Protein AF-A0A140ZYZ0-F1 (afdb_monomer)

Structure (mmCIF, N/CA/C/O backbone):
data_AF-A0A140ZYZ0-F1
#
_entry.id   AF-A0A140ZYZ0-F1
#
loop_
_atom_site.group_PDB
_atom_site.id
_atom_site.type_symbol
_atom_site.label_atom_id
_atom_site.label_alt_id
_atom_site.label_comp_id
_atom_site.label_asym_id
_atom_site.label_entity_id
_atom_site.label_seq_id
_atom_site.pdbx_PDB_ins_code
_atom_site.Cartn_x
_atom_site.Cartn_y
_atom_site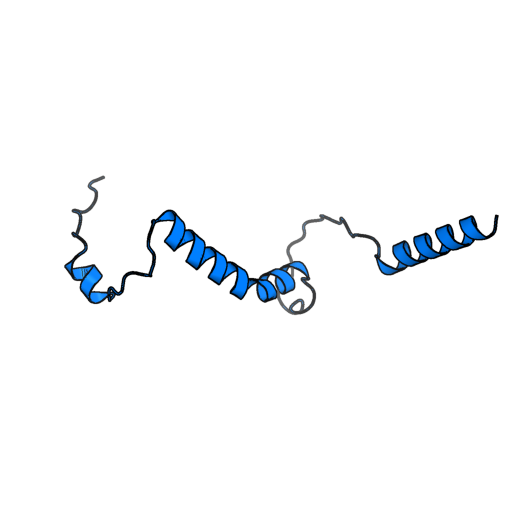.Cartn_z
_atom_site.occupancy
_atom_site.B_iso_or_equiv
_atom_site.auth_seq_id
_atom_site.auth_comp_id
_atom_site.auth_asym_id
_atom_site.auth_atom_id
_atom_site.pdbx_PDB_model_num
ATOM 1 N N . MET A 1 1 ? 24.570 6.478 -52.449 1.00 59.50 1 MET A N 1
ATOM 2 C CA . MET A 1 1 ? 24.943 5.104 -52.037 1.00 59.50 1 MET A CA 1
ATOM 3 C C . MET A 1 1 ? 25.618 5.028 -50.664 1.00 59.50 1 MET A C 1
ATOM 5 O O . MET A 1 1 ? 25.226 4.185 -49.874 1.00 59.50 1 MET A O 1
ATOM 9 N N . GLN A 1 2 ? 26.568 5.911 -50.325 1.00 69.50 2 GLN A N 1
ATOM 10 C CA . GLN A 1 2 ? 27.327 5.839 -49.058 1.00 69.50 2 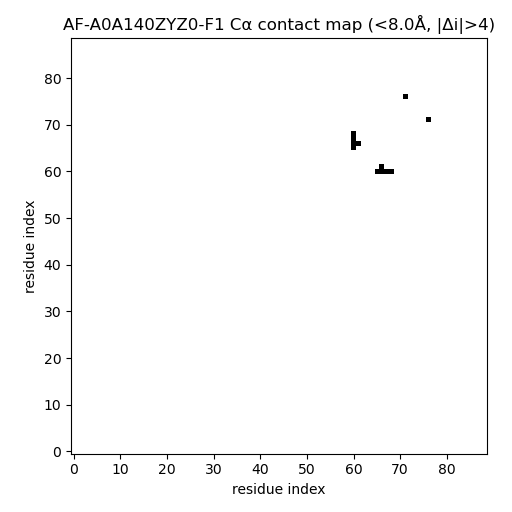GLN A CA 1
ATOM 11 C C . GLN A 1 2 ? 26.478 6.006 -47.782 1.00 69.50 2 GLN A C 1
ATOM 13 O O . GLN A 1 2 ? 26.691 5.299 -46.805 1.00 69.50 2 GLN A O 1
ATOM 18 N N . LYS A 1 3 ? 25.465 6.887 -47.793 1.00 74.12 3 LYS A N 1
ATOM 19 C CA . LYS A 1 3 ? 24.607 7.104 -46.613 1.00 74.12 3 LYS A CA 1
ATOM 20 C C . LYS A 1 3 ? 23.789 5.872 -46.227 1.00 74.12 3 LYS A C 1
ATOM 22 O O . LYS A 1 3 ? 23.617 5.610 -45.046 1.00 74.12 3 LYS A O 1
ATOM 27 N N . LEU A 1 4 ? 23.339 5.094 -47.213 1.00 82.69 4 LEU A N 1
ATOM 28 C CA . LEU A 1 4 ? 22.577 3.871 -46.970 1.00 82.69 4 LEU A CA 1
ATOM 29 C C . LEU A 1 4 ? 23.448 2.804 -46.297 1.00 82.69 4 LEU A C 1
ATOM 31 O O . LEU A 1 4 ? 23.002 2.167 -45.352 1.00 82.69 4 LEU A O 1
ATOM 35 N N . GLN A 1 5 ? 24.709 2.670 -46.719 1.00 81.75 5 GLN A N 1
ATOM 36 C CA . GLN A 1 5 ? 25.644 1.746 -46.075 1.00 81.75 5 GLN A CA 1
ATOM 37 C C . GLN A 1 5 ? 25.929 2.122 -44.620 1.00 81.75 5 GLN A C 1
ATOM 39 O O . GLN A 1 5 ? 25.989 1.238 -43.773 1.00 81.75 5 GLN A O 1
ATOM 44 N N . ILE A 1 6 ? 26.027 3.418 -44.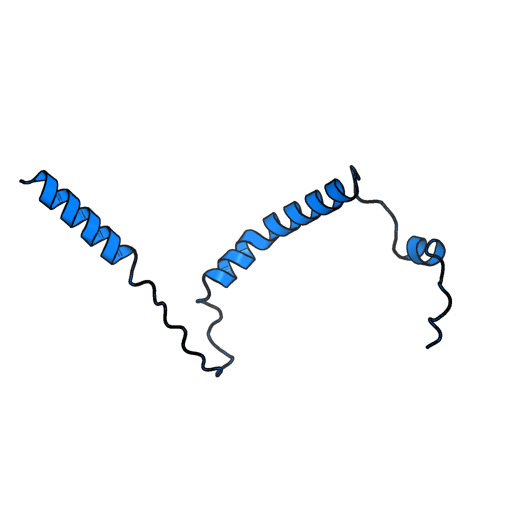314 1.00 88.69 6 ILE A N 1
ATOM 45 C CA . ILE A 1 6 ? 26.204 3.894 -42.935 1.00 88.69 6 ILE A CA 1
ATOM 46 C C . ILE A 1 6 ? 24.985 3.533 -42.076 1.00 88.69 6 ILE A C 1
ATOM 48 O O . ILE A 1 6 ? 25.154 3.004 -40.981 1.00 88.69 6 ILE A O 1
ATOM 52 N N . TYR A 1 7 ? 23.761 3.744 -42.574 1.00 88.56 7 TYR A N 1
ATOM 53 C CA . TYR A 1 7 ? 22.548 3.347 -41.847 1.00 88.56 7 TYR A CA 1
ATOM 54 C C . TYR A 1 7 ? 22.476 1.838 -41.605 1.00 88.56 7 TYR A C 1
ATOM 56 O O . TYR A 1 7 ? 22.132 1.415 -40.504 1.00 88.56 7 TYR A O 1
ATOM 64 N N . VAL A 1 8 ? 22.847 1.031 -42.602 1.00 89.75 8 VAL A N 1
ATOM 65 C CA . VAL A 1 8 ? 22.887 -0.433 -42.478 1.00 89.75 8 VAL A CA 1
ATOM 66 C C . VAL A 1 8 ? 23.921 -0.869 -41.438 1.00 89.75 8 VAL A C 1
ATOM 68 O O . VAL A 1 8 ? 23.622 -1.733 -40.619 1.00 89.75 8 VAL A O 1
ATOM 71 N N . TYR A 1 9 ? 25.097 -0.237 -41.406 1.00 90.12 9 TYR A N 1
ATOM 72 C CA . TYR A 1 9 ? 26.122 -0.509 -40.395 1.00 90.12 9 TYR A CA 1
ATOM 73 C C . TYR A 1 9 ? 25.667 -0.144 -38.982 1.00 90.12 9 TYR A C 1
ATOM 75 O O . TYR A 1 9 ? 25.860 -0.932 -38.061 1.00 90.12 9 TYR A O 1
ATOM 83 N N . ILE A 1 10 ? 25.036 1.021 -38.809 1.00 87.94 10 ILE A N 1
ATOM 84 C CA . ILE A 1 10 ? 24.492 1.444 -37.510 1.00 87.94 10 ILE A CA 1
ATOM 85 C C . ILE A 1 10 ? 23.414 0.458 -37.047 1.00 87.94 10 ILE A C 1
ATOM 87 O O . ILE A 1 10 ? 23.402 0.061 -35.885 1.00 87.94 10 ILE A O 1
ATOM 91 N N . TYR A 1 11 ? 22.539 0.025 -37.955 1.00 85.06 11 TYR A N 1
ATOM 92 C CA . TYR A 1 11 ? 21.482 -0.934 -37.646 1.00 85.06 11 TYR A CA 1
ATOM 93 C C . TYR A 1 11 ? 22.035 -2.314 -37.264 1.00 85.06 11 TYR A C 1
ATOM 95 O O . TYR A 1 11 ? 21.625 -2.877 -36.251 1.00 85.06 11 TYR A O 1
ATOM 103 N N . LEU A 1 12 ? 23.017 -2.824 -38.014 1.00 85.06 12 LEU A N 1
ATOM 104 C CA . LEU A 1 12 ? 23.736 -4.058 -37.680 1.00 85.06 12 LEU A CA 1
ATOM 105 C C . LEU A 1 12 ? 24.423 -3.959 -36.316 1.00 85.06 12 LEU A C 1
ATOM 107 O O . LEU A 1 12 ? 24.334 -4.887 -35.520 1.00 85.06 12 LEU A O 1
ATOM 111 N N . PHE A 1 13 ? 25.065 -2.829 -36.019 1.00 84.81 13 PHE A N 1
ATOM 112 C CA . PHE A 1 13 ? 25.720 -2.616 -34.732 1.00 84.81 13 PHE A CA 1
ATOM 113 C C . PHE A 1 13 ? 24.712 -2.616 -33.577 1.00 84.81 13 PHE A C 1
ATOM 115 O O . PHE A 1 13 ? 24.943 -3.259 -32.556 1.00 84.81 13 PHE A O 1
ATOM 122 N N . MET A 1 14 ? 23.558 -1.970 -33.761 1.00 81.94 14 MET A N 1
ATOM 123 C CA . MET A 1 14 ? 22.472 -1.991 -32.778 1.00 81.94 14 MET A CA 1
ATOM 124 C C . MET A 1 14 ? 21.906 -3.400 -32.563 1.00 81.94 14 MET A C 1
ATOM 126 O O . MET A 1 14 ? 21.650 -3.773 -31.423 1.00 81.94 14 MET A O 1
ATOM 130 N N . LEU A 1 15 ? 21.762 -4.200 -33.624 1.00 78.12 15 LEU A N 1
ATOM 131 C CA . LEU A 1 15 ? 21.344 -5.606 -33.537 1.00 78.12 15 LEU A CA 1
ATOM 132 C C . LEU A 1 15 ? 22.347 -6.473 -32.765 1.00 78.12 15 LEU A C 1
ATOM 134 O O . LEU A 1 15 ? 21.938 -7.324 -31.981 1.00 78.12 15 LEU A O 1
ATOM 138 N N . ILE A 1 16 ? 23.648 -6.246 -32.958 1.00 76.19 16 ILE A N 1
ATOM 139 C CA . ILE A 1 16 ? 24.706 -6.981 -32.249 1.00 76.19 16 ILE A CA 1
ATOM 140 C C . ILE A 1 16 ? 24.718 -6.613 -30.759 1.00 76.19 16 ILE A C 1
ATOM 142 O O . ILE A 1 16 ? 24.829 -7.498 -29.914 1.00 76.19 16 ILE A O 1
ATOM 146 N N . VAL A 1 17 ? 24.576 -5.325 -30.424 1.00 75.50 17 VAL A N 1
ATOM 147 C CA . VAL A 1 17 ? 24.574 -4.847 -29.028 1.00 75.50 17 VAL A CA 1
ATOM 148 C C . VAL A 1 17 ? 23.292 -5.240 -28.290 1.00 75.50 17 VAL A C 1
ATOM 150 O O . VAL A 1 17 ? 23.346 -5.544 -27.101 1.00 75.50 17 VAL A O 1
ATOM 153 N N . ALA A 1 18 ? 22.145 -5.245 -28.973 1.00 68.25 18 ALA A N 1
ATOM 154 C CA . ALA A 1 18 ? 20.867 -5.601 -28.362 1.00 68.25 18 ALA A CA 1
ATOM 155 C C . ALA A 1 18 ? 20.736 -7.101 -28.041 1.00 68.25 18 ALA A C 1
ATOM 157 O O . ALA A 1 18 ? 19.881 -7.452 -27.231 1.00 68.25 18 ALA A O 1
ATOM 158 N N . GLY A 1 19 ? 21.594 -7.957 -28.617 1.00 60.53 19 GLY A N 1
ATOM 159 C CA . GLY A 1 19 ? 21.578 -9.407 -28.424 1.00 60.53 19 GLY A CA 1
ATOM 160 C C . GLY A 1 19 ? 20.277 -10.070 -28.912 1.00 60.53 19 GLY A C 1
ATOM 161 O O . GLY A 1 19 ? 19.260 -9.406 -29.124 1.00 60.53 19 GLY A O 1
ATOM 162 N N . PRO A 1 20 ? 20.262 -11.394 -29.128 1.00 62.72 20 PRO A N 1
ATOM 163 C CA . PRO A 1 20 ? 19.004 -12.095 -29.321 1.00 62.72 20 PRO A CA 1
ATOM 164 C C . PRO A 1 20 ? 18.193 -12.014 -28.021 1.00 62.72 20 PRO A C 1
ATOM 166 O O . PRO A 1 20 ? 18.675 -12.354 -26.943 1.00 62.72 20 PRO A O 1
ATOM 169 N N . VAL A 1 21 ? 16.948 -11.552 -28.119 1.00 54.75 21 VAL A N 1
ATOM 170 C CA . VAL A 1 21 ? 15.969 -11.729 -27.046 1.00 54.75 21 VAL A CA 1
ATOM 171 C C . VAL A 1 21 ? 15.637 -13.221 -27.007 1.00 54.75 21 VAL A C 1
ATOM 173 O O . VAL A 1 21 ? 14.870 -13.706 -27.837 1.00 54.75 21 VAL A O 1
ATOM 176 N N . ASP A 1 22 ? 16.255 -13.954 -26.081 1.00 51.94 22 ASP A N 1
ATOM 177 C CA . ASP A 1 22 ? 15.938 -15.355 -25.798 1.00 51.94 22 ASP A CA 1
ATOM 178 C C . ASP A 1 22 ? 14.491 -15.463 -25.282 1.00 51.94 22 ASP A C 1
ATOM 180 O O . ASP A 1 22 ? 14.205 -15.298 -24.097 1.00 51.94 22 ASP A O 1
ATOM 184 N N . LEU A 1 23 ? 13.555 -15.736 -26.192 1.00 52.12 23 LEU A N 1
ATOM 185 C CA . LEU A 1 23 ? 12.212 -16.231 -25.884 1.00 52.12 23 LEU A CA 1
ATOM 186 C C . LEU A 1 23 ? 12.262 -17.762 -25.792 1.00 52.12 23 LEU A C 1
ATOM 188 O O . LEU A 1 23 ? 11.631 -18.459 -26.582 1.00 52.12 23 LEU A O 1
ATOM 192 N N . ASN A 1 24 ? 13.052 -18.302 -24.862 1.00 46.31 24 ASN A N 1
ATOM 193 C CA . ASN A 1 24 ? 13.028 -19.732 -24.564 1.00 46.31 24 ASN A CA 1
ATOM 194 C C . ASN A 1 24 ? 12.185 -19.976 -23.303 1.00 46.31 24 ASN A C 1
ATOM 196 O O . ASN A 1 24 ? 12.702 -20.091 -22.193 1.00 46.31 24 ASN A O 1
ATOM 200 N N . GLU A 1 25 ? 10.863 -20.017 -23.480 1.00 52.38 25 GLU A N 1
ATOM 201 C CA . GLU A 1 25 ? 9.939 -20.597 -22.504 1.00 52.38 25 GLU A CA 1
ATOM 202 C C . GLU A 1 25 ? 10.044 -22.121 -22.579 1.00 52.38 25 GLU A C 1
ATOM 204 O O . GLU A 1 25 ? 9.279 -22.768 -23.288 1.00 52.38 25 GLU A O 1
ATOM 209 N N . ASN A 1 26 ? 10.987 -22.714 -21.849 1.00 46.16 26 ASN A N 1
ATOM 210 C CA . ASN A 1 26 ? 10.934 -24.140 -21.552 1.00 46.16 26 ASN A CA 1
ATOM 211 C C . ASN A 1 26 ? 11.171 -24.370 -20.062 1.00 46.16 26 ASN A C 1
ATOM 213 O O . ASN A 1 26 ? 12.096 -23.855 -19.437 1.00 46.16 26 ASN A O 1
ATOM 217 N N . ASN A 1 27 ? 10.207 -25.081 -19.502 1.00 51.78 27 ASN A N 1
ATOM 218 C CA . ASN A 1 27 ? 9.860 -25.153 -18.103 1.00 51.78 27 ASN A CA 1
ATOM 219 C C . ASN A 1 27 ? 10.537 -26.386 -17.504 1.00 51.78 27 ASN A C 1
ATOM 221 O O . ASN A 1 27 ? 10.009 -27.483 -17.640 1.00 51.78 27 ASN A O 1
ATOM 225 N N . GLU A 1 28 ? 11.689 -26.227 -16.851 1.00 41.84 28 GLU A N 1
ATOM 226 C CA . GLU A 1 28 ? 12.241 -27.271 -15.984 1.00 41.84 28 GLU A CA 1
ATOM 227 C C . GLU A 1 28 ? 12.758 -26.674 -14.677 1.00 41.84 28 GLU A C 1
ATOM 229 O O . GLU A 1 28 ? 13.782 -25.997 -14.586 1.00 41.84 28 GLU A O 1
ATOM 234 N N . GLN A 1 29 ? 11.984 -26.947 -13.634 1.00 50.41 29 GLN A N 1
ATOM 235 C CA . GLN A 1 29 ? 12.328 -26.733 -12.246 1.00 50.41 29 GLN A CA 1
ATOM 236 C C . GLN A 1 29 ? 13.414 -27.727 -11.821 1.00 50.41 29 GLN A C 1
ATOM 238 O O . GLN A 1 29 ? 13.118 -28.896 -11.573 1.00 50.41 29 GLN A O 1
ATOM 243 N N . LYS A 1 30 ? 14.652 -27.254 -11.653 1.00 42.31 30 LYS A N 1
ATOM 244 C CA . LYS A 1 30 ? 15.620 -27.842 -10.719 1.00 42.31 30 LYS A CA 1
ATOM 245 C C . LYS A 1 30 ? 16.755 -26.869 -10.402 1.00 42.31 30 LYS A C 1
ATOM 247 O O . LYS A 1 30 ? 17.216 -26.133 -11.262 1.00 42.31 30 LYS A O 1
ATOM 252 N N . GLU A 1 31 ? 17.187 -26.970 -9.149 1.00 41.34 31 GLU A N 1
ATOM 253 C CA . GLU A 1 31 ? 18.415 -26.426 -8.564 1.00 41.34 31 GLU A CA 1
ATOM 254 C C . GLU A 1 31 ? 18.332 -25.013 -7.959 1.00 41.34 31 GLU A C 1
ATOM 256 O O . GLU A 1 31 ? 18.489 -23.971 -8.590 1.00 41.34 31 GLU A O 1
ATOM 261 N N . ASN A 1 32 ? 18.058 -25.033 -6.652 1.00 50.81 32 ASN A N 1
ATOM 262 C CA . ASN A 1 32 ? 18.416 -23.979 -5.719 1.00 50.81 32 ASN A CA 1
ATOM 263 C C . ASN A 1 32 ? 19.941 -24.002 -5.526 1.00 50.81 32 ASN A C 1
ATOM 265 O O . ASN A 1 32 ? 20.503 -25.093 -5.475 1.00 50.81 32 ASN A O 1
ATOM 269 N N . VAL A 1 33 ? 20.520 -22.821 -5.269 1.00 50.56 33 VAL A N 1
ATOM 270 C CA . VAL A 1 33 ? 21.945 -22.505 -5.013 1.00 50.56 33 VAL A CA 1
ATOM 271 C C . VAL A 1 33 ? 22.685 -22.063 -6.299 1.00 50.56 33 VAL A C 1
ATOM 273 O O . VAL A 1 33 ? 22.703 -22.784 -7.281 1.00 50.56 33 VAL A O 1
ATOM 276 N N . GLU A 1 34 ? 23.236 -20.836 -6.298 1.00 43.75 34 GLU A N 1
ATOM 277 C CA . GLU A 1 34 ? 24.063 -20.185 -7.356 1.00 43.75 34 GLU A CA 1
ATOM 278 C C . GLU A 1 34 ? 23.414 -19.434 -8.551 1.00 43.75 34 GLU A C 1
ATOM 280 O O . GLU A 1 34 ? 24.037 -19.246 -9.595 1.00 43.75 34 GLU A O 1
ATOM 285 N N . LYS A 1 35 ? 22.214 -18.847 -8.414 1.00 51.50 35 LYS A N 1
ATOM 286 C CA . LYS A 1 35 ? 21.725 -17.807 -9.366 1.00 51.50 35 LYS A CA 1
ATOM 287 C C . LYS A 1 35 ? 21.253 -16.523 -8.692 1.00 51.50 35 LYS A C 1
ATOM 289 O O . LYS A 1 35 ? 20.291 -15.884 -9.109 1.00 51.50 35 LYS A O 1
ATOM 294 N N . GLU A 1 36 ? 21.968 -16.102 -7.663 1.00 54.81 36 GLU A N 1
ATOM 295 C CA . GLU A 1 36 ? 21.751 -14.816 -6.992 1.00 54.81 36 GLU A CA 1
ATOM 296 C C . GLU A 1 36 ? 22.142 -13.583 -7.842 1.00 54.81 36 GLU A C 1
ATOM 298 O O . GLU A 1 36 ? 21.897 -12.454 -7.429 1.00 54.81 36 GLU A O 1
ATOM 303 N N . GLY A 1 37 ? 22.658 -13.772 -9.066 1.00 60.78 37 GLY A N 1
ATOM 304 C CA . GLY A 1 37 ? 23.222 -12.684 -9.876 1.00 60.78 37 GLY A CA 1
ATOM 305 C C . GLY A 1 37 ? 22.569 -12.322 -11.218 1.00 60.78 37 GLY A C 1
ATOM 306 O O . GLY A 1 37 ? 23.057 -11.388 -11.842 1.00 60.78 37 GLY A O 1
ATOM 307 N N . LEU A 1 38 ? 21.531 -13.007 -11.728 1.00 66.00 38 LEU A N 1
ATOM 308 C CA . LEU A 1 38 ? 21.185 -12.868 -13.169 1.00 66.00 38 LEU A CA 1
ATOM 309 C C . LEU A 1 38 ? 19.707 -12.629 -13.513 1.00 66.00 38 LEU A C 1
ATOM 311 O O . LEU A 1 38 ? 19.342 -12.590 -14.686 1.00 66.00 38 LEU A O 1
ATOM 315 N N . CYS A 1 39 ? 18.831 -12.411 -12.532 1.00 85.31 39 CYS A N 1
ATOM 316 C CA . CYS A 1 39 ? 17.454 -12.018 -12.838 1.00 85.31 39 CYS A CA 1
ATOM 317 C C . CYS A 1 39 ? 17.339 -10.487 -12.959 1.00 85.31 39 CYS A C 1
ATOM 319 O O . CYS A 1 39 ? 17.046 -9.797 -11.978 1.00 85.31 39 CYS A O 1
ATOM 321 N N . ASN A 1 40 ? 17.503 -9.952 -14.175 1.00 84.00 40 ASN A N 1
ATOM 322 C CA . ASN A 1 40 ? 17.331 -8.517 -14.469 1.00 84.00 40 ASN A CA 1
ATOM 323 C C . ASN A 1 40 ? 15.954 -7.991 -14.031 1.00 84.00 40 ASN A C 1
ATOM 325 O O . ASN A 1 40 ? 15.839 -6.905 -13.464 1.00 84.00 40 ASN A O 1
ATOM 329 N N . ALA A 1 41 ? 14.903 -8.796 -14.213 1.00 86.62 41 ALA A N 1
ATOM 330 C CA . ALA A 1 41 ? 13.557 -8.462 -13.752 1.00 86.62 41 ALA A CA 1
ATOM 331 C C . ALA A 1 41 ? 13.463 -8.370 -12.217 1.00 86.62 41 ALA A C 1
ATOM 333 O O . ALA A 1 41 ? 12.746 -7.522 -11.685 1.00 86.62 41 ALA A O 1
ATOM 334 N N . CYS A 1 42 ? 14.186 -9.222 -11.490 1.00 88.00 42 CYS A N 1
ATOM 335 C CA . CYS A 1 42 ? 14.211 -9.238 -10.031 1.00 88.00 42 CYS A CA 1
ATOM 336 C C . CYS A 1 42 ? 15.004 -8.043 -9.491 1.00 88.00 42 CYS A C 1
ATOM 338 O O . CYS A 1 42 ? 14.526 -7.361 -8.585 1.00 88.00 42 CYS A O 1
ATOM 340 N N . MET A 1 43 ? 16.149 -7.731 -10.106 1.00 87.50 43 MET A N 1
ATOM 341 C CA . MET A 1 43 ? 16.938 -6.533 -9.802 1.00 87.50 43 MET A CA 1
ATOM 342 C C . MET A 1 43 ? 16.140 -5.254 -10.053 1.00 87.50 43 MET A C 1
ATOM 344 O O . MET A 1 43 ? 16.057 -4.399 -9.176 1.00 87.50 43 MET A O 1
ATOM 348 N N . TRP A 1 44 ? 15.449 -5.148 -11.191 1.00 87.75 44 TRP A N 1
ATOM 349 C CA . TRP A 1 44 ? 14.545 -4.028 -11.460 1.00 87.75 44 TRP A CA 1
ATOM 350 C C . TRP A 1 44 ? 13.434 -3.905 -10.407 1.00 87.75 44 TRP A C 1
ATOM 352 O O . TRP A 1 44 ? 13.149 -2.811 -9.912 1.00 87.75 44 TRP A O 1
ATOM 362 N N . ARG A 1 45 ? 12.814 -5.027 -10.015 1.00 89.31 45 ARG A N 1
ATOM 363 C CA . ARG A 1 45 ? 11.785 -5.045 -8.961 1.00 89.31 45 ARG A CA 1
ATOM 364 C C . ARG A 1 45 ? 12.328 -4.585 -7.610 1.00 89.31 45 ARG A C 1
ATOM 366 O O . ARG A 1 45 ? 11.592 -3.907 -6.897 1.00 89.31 45 ARG A O 1
ATOM 373 N N . GLN A 1 46 ? 13.566 -4.939 -7.264 1.00 89.94 46 GLN A N 1
ATOM 374 C CA . GLN A 1 46 ? 14.219 -4.475 -6.038 1.00 89.94 46 GLN A CA 1
ATOM 375 C C . GLN A 1 46 ? 14.553 -2.983 -6.120 1.00 89.94 46 GLN A C 1
ATOM 377 O O . GLN A 1 46 ? 14.163 -2.230 -5.230 1.00 89.94 46 GLN A O 1
ATOM 382 N N . ASN A 1 47 ? 15.163 -2.535 -7.219 1.00 90.56 47 ASN A N 1
ATOM 383 C CA . ASN A 1 47 ? 15.552 -1.136 -7.417 1.00 90.56 47 ASN A CA 1
ATOM 384 C C . ASN A 1 47 ? 14.348 -0.184 -7.422 1.00 90.56 47 ASN A C 1
ATOM 386 O O . ASN A 1 47 ? 14.443 0.944 -6.951 1.00 90.56 47 ASN A O 1
ATOM 390 N N . THR A 1 48 ? 13.193 -0.640 -7.912 1.00 92.75 48 THR A N 1
ATOM 391 C CA . THR A 1 48 ? 11.955 0.159 -7.943 1.00 92.75 48 THR A CA 1
ATOM 392 C C . THR A 1 48 ? 11.070 -0.025 -6.708 1.00 92.75 48 THR A C 1
ATOM 394 O O . THR A 1 48 ? 10.019 0.610 -6.603 1.00 92.75 48 THR A O 1
ATOM 397 N N . LYS A 1 49 ? 11.457 -0.887 -5.758 1.00 95.19 49 LYS A N 1
ATOM 398 C CA . LYS A 1 49 ? 10.621 -1.271 -4.611 1.00 95.19 49 LYS A CA 1
ATOM 399 C C . LYS A 1 49 ? 10.232 -0.078 -3.739 1.00 95.19 49 LYS A C 1
ATOM 401 O O . LYS A 1 49 ? 9.060 0.039 -3.393 1.00 95.19 49 LYS A O 1
ATOM 406 N N . SER A 1 50 ? 11.187 0.789 -3.399 1.00 93.69 50 SER A N 1
ATOM 407 C CA . SER A 1 50 ? 10.954 1.969 -2.551 1.00 93.69 50 SER A CA 1
ATOM 408 C C . SER A 1 50 ? 9.966 2.939 -3.199 1.00 93.69 50 SER A C 1
ATOM 410 O O . SER A 1 50 ? 8.936 3.248 -2.605 1.00 93.69 50 SER A O 1
ATOM 412 N N . SER A 1 51 ? 10.212 3.312 -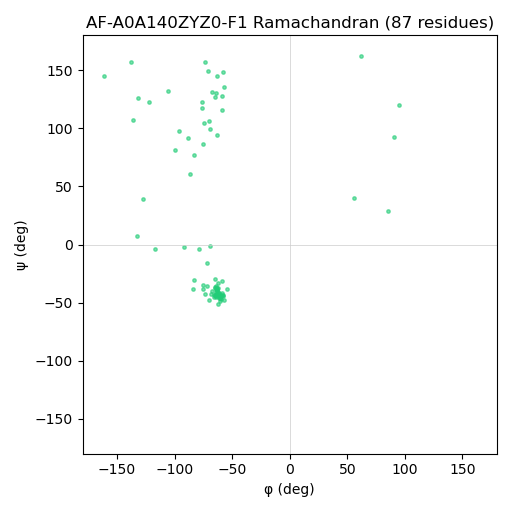4.457 1.00 94.62 51 SER A N 1
ATOM 413 C CA . SER A 1 51 ? 9.329 4.193 -5.232 1.00 94.62 51 SER A CA 1
ATOM 414 C C . SER A 1 51 ? 7.908 3.626 -5.351 1.00 94.62 51 SER A C 1
ATOM 416 O O . SER A 1 51 ? 6.923 4.333 -5.134 1.00 94.62 51 SER A O 1
ATOM 418 N N . ARG A 1 52 ? 7.776 2.319 -5.613 1.00 96.31 52 ARG A N 1
ATOM 419 C CA . ARG A 1 52 ? 6.465 1.652 -5.665 1.00 96.31 52 ARG A CA 1
ATOM 420 C C . ARG A 1 52 ? 5.757 1.666 -4.310 1.00 96.31 52 ARG A C 1
ATOM 422 O O . ARG A 1 52 ? 4.543 1.841 -4.274 1.00 96.31 52 ARG A O 1
ATOM 429 N N . LEU A 1 53 ? 6.489 1.490 -3.210 1.00 97.19 53 LEU A N 1
ATOM 430 C CA . LEU A 1 53 ? 5.930 1.529 -1.857 1.00 97.19 53 LEU A CA 1
ATOM 431 C C . LEU A 1 53 ? 5.373 2.922 -1.521 1.00 97.19 53 LEU A C 1
ATOM 433 O O . LEU A 1 53 ? 4.269 3.032 -0.988 1.00 97.19 53 LEU A O 1
ATOM 437 N N . GLU A 1 54 ? 6.102 3.980 -1.874 1.00 96.25 54 GLU A N 1
ATOM 438 C CA . GLU A 1 54 ? 5.659 5.367 -1.692 1.00 96.25 54 GLU A CA 1
ATOM 439 C C . GLU A 1 54 ? 4.427 5.686 -2.544 1.00 96.25 54 GLU A C 1
ATOM 441 O O . GLU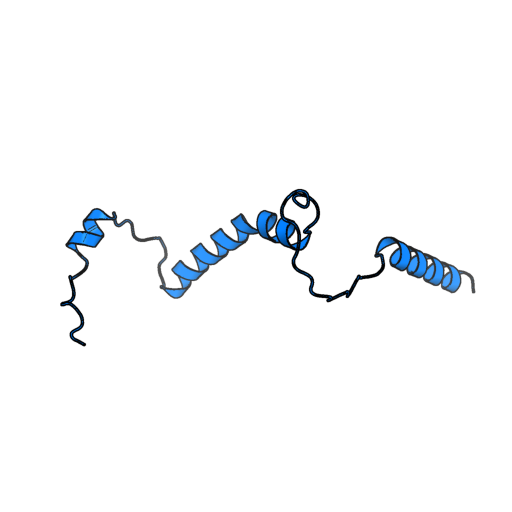 A 1 54 ? 3.452 6.240 -2.033 1.00 96.25 54 GLU A O 1
ATOM 446 N N . ALA A 1 55 ? 4.414 5.249 -3.807 1.00 96.69 55 ALA A N 1
ATOM 447 C CA . ALA A 1 55 ? 3.253 5.395 -4.678 1.00 96.69 55 ALA A CA 1
ATOM 448 C C . ALA A 1 55 ? 2.013 4.693 -4.097 1.00 96.69 55 ALA A C 1
ATOM 450 O O . ALA A 1 55 ? 0.932 5.280 -4.065 1.00 96.69 55 ALA A O 1
ATOM 451 N N . ILE A 1 56 ? 2.165 3.467 -3.582 1.00 97.31 56 ILE A N 1
ATOM 452 C CA . ILE A 1 56 ? 1.076 2.730 -2.920 1.00 97.31 56 ILE A CA 1
ATOM 453 C C . ILE A 1 56 ? 0.585 3.486 -1.680 1.00 97.31 56 ILE A C 1
ATOM 455 O O . ILE A 1 56 ? -0.625 3.624 -1.493 1.00 97.31 56 ILE A O 1
ATOM 459 N N . LYS A 1 57 ? 1.496 4.012 -0.852 1.00 96.62 57 LYS A N 1
ATOM 460 C CA . LYS A 1 57 ? 1.143 4.792 0.343 1.00 96.62 57 LYS A CA 1
ATOM 461 C C . LYS A 1 57 ? 0.268 5.996 -0.018 1.00 96.62 57 LYS A C 1
ATOM 463 O O . LYS A 1 57 ? -0.778 6.189 0.596 1.00 96.62 57 LYS A O 1
ATOM 468 N N . ILE A 1 58 ? 0.658 6.759 -1.039 1.00 96.50 58 ILE A N 1
ATOM 469 C CA . ILE A 1 58 ? -0.103 7.924 -1.517 1.00 96.50 58 ILE A CA 1
ATOM 470 C C . ILE A 1 58 ? -1.449 7.491 -2.109 1.00 96.50 58 ILE A C 1
ATOM 472 O O . ILE A 1 58 ? -2.477 8.095 -1.809 1.00 96.50 58 ILE A O 1
ATOM 476 N N . GLN A 1 59 ? -1.471 6.420 -2.909 1.00 97.56 59 GLN A N 1
ATOM 477 C CA . GLN A 1 59 ? -2.705 5.908 -3.508 1.00 97.56 59 GLN A CA 1
ATOM 478 C C . GLN A 1 59 ? -3.729 5.474 -2.458 1.00 97.56 59 GLN A C 1
ATOM 480 O O . GLN A 1 59 ? -4.908 5.784 -2.607 1.00 97.56 59 GLN A O 1
ATOM 485 N N . ILE A 1 60 ? -3.306 4.773 -1.402 1.00 97.75 60 ILE A N 1
ATOM 486 C CA . ILE A 1 60 ? -4.204 4.356 -0.316 1.00 97.75 60 ILE A CA 1
ATOM 487 C C . ILE A 1 60 ? -4.819 5.583 0.362 1.00 97.75 60 ILE A C 1
ATOM 489 O O . ILE A 1 60 ? -6.038 5.643 0.515 1.00 97.75 60 ILE A O 1
ATOM 493 N N . LEU A 1 61 ? -3.995 6.574 0.715 1.00 97.25 61 LEU A N 1
ATOM 494 C CA . LEU A 1 61 ? -4.464 7.808 1.350 1.00 97.25 61 LEU A CA 1
ATOM 495 C C . LEU A 1 61 ? -5.445 8.565 0.446 1.00 97.25 61 LEU A C 1
ATOM 497 O O . LEU A 1 61 ? -6.538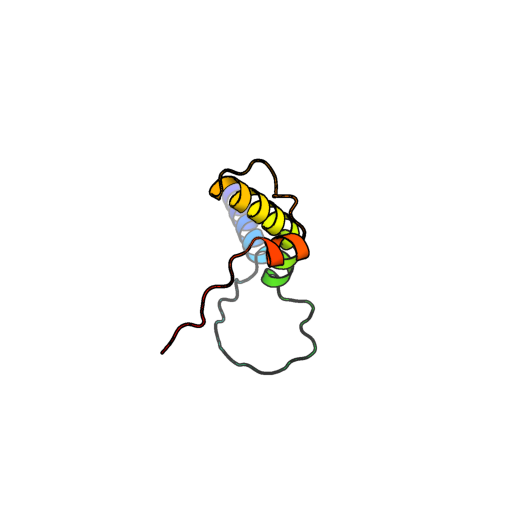 8.916 0.881 1.00 97.25 61 LEU A O 1
ATOM 501 N N . SER A 1 62 ? -5.118 8.705 -0.840 1.00 96.94 62 SER A N 1
ATOM 502 C CA . SER A 1 62 ? -5.987 9.348 -1.828 1.00 96.94 62 SER A CA 1
ATOM 503 C C . SER A 1 62 ? -7.328 8.623 -1.992 1.00 96.94 62 SER A C 1
ATOM 505 O O . SER A 1 62 ? -8.381 9.262 -1.961 1.00 96.94 62 SER A O 1
ATOM 507 N N . LYS A 1 63 ? -7.320 7.286 -2.101 1.00 97.62 63 LYS A N 1
ATOM 508 C CA . LYS A 1 63 ? -8.547 6.482 -2.250 1.00 97.62 63 LYS A CA 1
ATOM 509 C C . LYS A 1 63 ? -9.451 6.556 -1.025 1.00 97.62 63 LYS A C 1
ATOM 511 O O . LYS A 1 63 ? -10.667 6.608 -1.178 1.00 97.62 63 LYS A O 1
ATOM 516 N N . LEU A 1 64 ? -8.866 6.586 0.170 1.00 97.19 64 LEU A N 1
ATOM 517 C CA . LEU A 1 64 ? -9.600 6.775 1.421 1.00 97.19 64 LEU A CA 1
ATOM 518 C C . LEU A 1 64 ? -9.974 8.244 1.677 1.00 97.19 64 LEU A C 1
ATOM 520 O O . LEU A 1 64 ? -10.669 8.521 2.650 1.00 97.19 64 LEU A O 1
ATOM 524 N N . ARG A 1 65 ? -9.545 9.169 0.804 1.00 95.94 65 ARG A N 1
ATOM 525 C CA . ARG A 1 65 ? -9.720 10.624 0.942 1.00 95.94 65 ARG A CA 1
ATOM 526 C C . ARG A 1 65 ? -9.146 11.164 2.256 1.00 95.94 65 ARG A C 1
ATOM 528 O O . ARG A 1 65 ? -9.744 12.018 2.902 1.00 95.94 65 ARG A O 1
ATOM 535 N N . LEU A 1 66 ? -7.988 10.644 2.649 1.00 94.44 66 LEU A N 1
ATOM 536 C CA . LEU A 1 66 ? -7.247 11.049 3.838 1.00 94.44 66 LEU A CA 1
ATOM 537 C C . LEU A 1 66 ? -6.036 11.886 3.425 1.00 94.44 66 LEU A C 1
ATOM 539 O O . LEU A 1 66 ? -5.268 11.475 2.557 1.00 94.44 66 LEU A O 1
ATOM 543 N N . GLU A 1 67 ? -5.831 13.030 4.072 1.00 91.31 67 GLU A N 1
ATOM 544 C CA . GLU A 1 67 ? -4.629 13.850 3.855 1.00 91.31 67 GLU A CA 1
ATOM 545 C C . GLU A 1 67 ? -3.394 13.242 4.529 1.00 91.31 67 GLU A C 1
ATOM 547 O O . GLU A 1 67 ? -2.281 13.312 4.013 1.00 91.31 67 GLU A O 1
ATOM 552 N N . THR A 1 68 ? -3.589 12.609 5.686 1.00 92.38 68 THR A N 1
ATOM 553 C CA . THR A 1 68 ? -2.520 12.017 6.494 1.00 92.38 68 THR A CA 1
ATOM 554 C C . THR A 1 68 ? -2.940 10.659 7.046 1.00 92.38 68 THR A C 1
ATOM 556 O O . THR A 1 68 ? -4.125 10.338 7.146 1.00 92.38 68 THR A O 1
ATOM 559 N N . ALA A 1 69 ? -1.953 9.824 7.379 1.00 91.62 69 ALA A N 1
ATOM 560 C CA . ALA A 1 69 ? -2.214 8.540 8.016 1.00 91.62 69 ALA A CA 1
ATOM 561 C C . ALA A 1 69 ? -2.769 8.764 9.438 1.00 91.62 69 ALA A C 1
ATOM 563 O O . ALA A 1 69 ? -2.157 9.517 10.200 1.00 91.62 69 ALA A O 1
ATOM 564 N N . PRO A 1 70 ? -3.876 8.104 9.826 1.00 89.94 70 PRO A N 1
ATOM 565 C CA . PRO A 1 70 ? -4.431 8.234 11.168 1.00 89.94 70 PRO A CA 1
ATOM 566 C C . PRO A 1 70 ? -3.414 7.815 12.233 1.00 89.94 70 PRO A C 1
ATOM 568 O O . PRO A 1 70 ? -2.857 6.717 12.178 1.00 89.94 70 PRO A O 1
ATOM 571 N N . ASN A 1 71 ? -3.185 8.677 13.222 1.00 89.69 71 ASN A N 1
ATOM 572 C CA . ASN A 1 71 ? -2.276 8.402 14.330 1.00 89.69 71 ASN A CA 1
ATOM 573 C C . ASN A 1 71 ? -2.997 7.583 15.415 1.00 89.69 71 ASN A C 1
ATOM 575 O O . ASN A 1 71 ? -3.452 8.126 16.419 1.00 89.69 71 ASN A O 1
ATOM 579 N N . ILE A 1 72 ? -3.172 6.281 15.169 1.00 89.88 72 ILE A N 1
ATOM 580 C CA . ILE A 1 72 ? -3.848 5.355 16.089 1.00 89.88 72 ILE A CA 1
ATOM 581 C C . ILE A 1 72 ? -2.888 4.213 16.431 1.00 89.88 72 ILE A C 1
ATOM 583 O O . ILE A 1 72 ? -2.403 3.501 15.550 1.00 89.88 72 ILE A O 1
ATOM 587 N N . SER A 1 73 ? -2.613 4.020 17.723 1.00 91.75 73 SER A N 1
ATOM 588 C CA . SER A 1 73 ? -1.788 2.907 18.198 1.00 91.75 73 SER A CA 1
ATOM 589 C C . SER A 1 73 ? -2.544 1.576 18.118 1.00 91.75 73 SER A C 1
ATOM 591 O O . SER A 1 73 ? -3.775 1.526 18.153 1.00 91.75 73 SER A O 1
ATOM 593 N N . LYS A 1 74 ? -1.810 0.459 18.062 1.00 90.12 74 LYS A N 1
ATOM 594 C CA . LYS A 1 74 ? -2.419 -0.883 18.020 1.00 90.12 74 LYS A CA 1
ATOM 595 C C . LYS A 1 74 ? -3.312 -1.173 19.234 1.00 90.12 74 LYS A C 1
ATOM 597 O O . LYS A 1 74 ? -4.292 -1.898 19.096 1.00 90.12 74 LYS A O 1
ATOM 602 N N . ASP A 1 75 ? -3.002 -0.607 20.398 1.00 88.31 75 ASP A N 1
ATOM 603 C CA . ASP A 1 75 ? -3.782 -0.820 21.623 1.00 88.31 7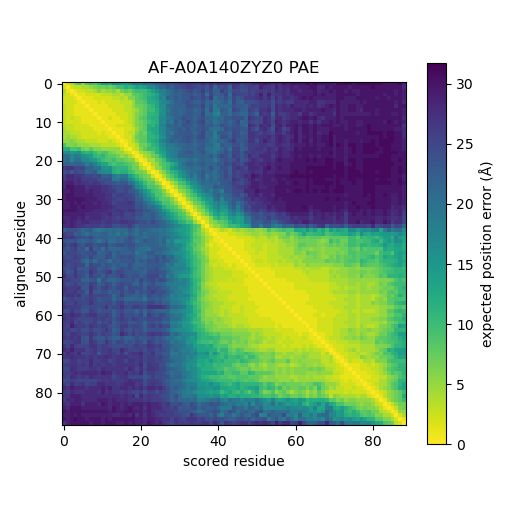5 ASP A CA 1
ATOM 604 C C . ASP A 1 75 ? -5.094 -0.039 21.615 1.00 88.31 75 ASP A C 1
ATOM 606 O O . ASP A 1 75 ? -6.129 -0.589 21.993 1.00 88.31 75 ASP A O 1
ATOM 610 N N . ALA A 1 76 ? -5.084 1.186 21.080 1.00 87.38 76 ALA A N 1
ATOM 611 C CA . ALA A 1 76 ? -6.307 1.946 20.851 1.00 87.38 76 ALA A CA 1
ATOM 612 C C . ALA A 1 76 ? -7.229 1.217 19.858 1.00 87.38 76 ALA A C 1
ATOM 614 O O . ALA A 1 76 ? -8.426 1.109 20.107 1.00 87.38 76 ALA A O 1
ATOM 615 N N . ILE A 1 77 ? -6.682 0.616 18.791 1.00 89.75 77 ILE A N 1
ATOM 616 C CA . ILE A 1 77 ? -7.472 -0.190 17.841 1.00 89.75 77 ILE A CA 1
ATOM 617 C C . ILE A 1 77 ? -8.176 -1.352 18.554 1.00 89.75 77 ILE A C 1
ATOM 619 O O . ILE A 1 77 ? -9.343 -1.601 18.286 1.00 89.75 77 ILE A O 1
ATOM 623 N N . ARG A 1 78 ? -7.516 -2.051 19.486 1.00 85.44 78 ARG A N 1
ATOM 624 C CA . ARG A 1 78 ? -8.125 -3.187 20.209 1.00 85.44 78 ARG A CA 1
ATOM 625 C C . ARG A 1 78 ? -9.295 -2.790 21.107 1.00 85.44 78 ARG A C 1
ATOM 627 O O . ARG A 1 78 ? -10.160 -3.624 21.356 1.00 85.44 78 ARG A O 1
ATOM 634 N N . GLN A 1 79 ? -9.280 -1.565 21.627 1.00 85.38 79 GLN A N 1
ATOM 635 C CA . GLN A 1 79 ? -10.358 -1.030 22.460 1.00 85.38 79 GLN A CA 1
ATOM 636 C C . GLN A 1 79 ? -11.495 -0.455 21.610 1.00 85.38 79 GLN A C 1
ATOM 638 O O . GLN A 1 79 ? -12.660 -0.623 21.955 1.00 85.38 79 GLN A O 1
ATOM 643 N N . LEU A 1 80 ? -11.152 0.211 20.503 1.00 83.62 80 LEU A N 1
ATOM 644 C CA . LEU A 1 80 ? -12.103 0.902 19.632 1.00 83.62 80 LEU A CA 1
ATOM 645 C C . LEU A 1 80 ? -12.784 -0.027 18.625 1.00 83.62 80 LEU A C 1
ATOM 647 O O . LEU A 1 80 ? -13.918 0.232 18.229 1.00 83.62 80 LEU A O 1
ATOM 651 N N . LEU A 1 81 ? -12.105 -1.087 18.180 1.00 87.56 81 LEU A N 1
ATOM 652 C CA . LEU A 1 81 ? -12.658 -2.014 17.203 1.00 87.56 81 LEU A CA 1
ATOM 653 C C . LEU A 1 81 ? -13.673 -2.938 17.899 1.00 87.56 81 LEU A C 1
ATOM 655 O O . LEU A 1 81 ? -13.287 -3.711 18.782 1.00 87.56 81 LEU A O 1
ATOM 659 N N . PRO A 1 82 ? -14.961 -2.897 17.513 1.00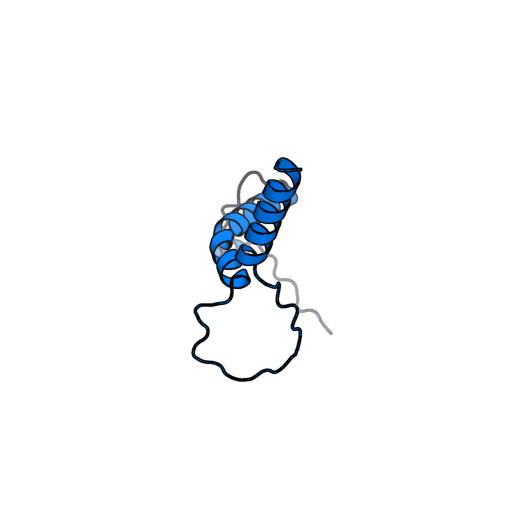 85.75 82 PRO A N 1
ATOM 660 C CA . PRO A 1 82 ? -15.969 -3.745 18.126 1.00 85.75 82 PRO A CA 1
ATOM 661 C C . PRO A 1 82 ? -15.655 -5.214 17.839 1.00 85.75 82 PRO A C 1
ATOM 663 O O . PRO A 1 82 ? -15.420 -5.613 16.697 1.00 85.75 82 PRO A O 1
ATOM 666 N N . LYS A 1 83 ? -15.660 -6.040 18.888 1.00 81.56 83 LYS A N 1
ATOM 667 C CA . LYS A 1 83 ? -15.521 -7.491 18.746 1.00 81.56 83 LYS A CA 1
ATOM 668 C C . LYS A 1 83 ? -16.836 -8.043 18.211 1.00 81.56 83 LYS A C 1
ATOM 670 O O . LYS A 1 83 ? -17.817 -8.119 18.947 1.00 81.56 83 LYS A O 1
ATOM 675 N N . ALA A 1 84 ? -16.858 -8.393 16.929 1.00 80.88 84 ALA A N 1
ATOM 676 C CA . ALA A 1 84 ? -17.998 -9.085 16.351 1.00 80.88 84 ALA A CA 1
ATOM 677 C C . ALA A 1 84 ? -18.173 -10.463 17.026 1.00 80.88 84 ALA A C 1
ATOM 679 O O . ALA A 1 84 ? -17.171 -11.096 17.383 1.00 80.88 84 ALA A O 1
ATOM 680 N N . PRO A 1 85 ? -19.418 -10.940 17.209 1.00 78.75 85 PRO A N 1
ATOM 681 C CA . PRO A 1 85 ? -19.666 -12.315 17.624 1.00 78.75 85 PRO A CA 1
ATOM 682 C C . PRO A 1 85 ? -19.034 -13.290 16.616 1.00 78.75 85 PRO A C 1
ATOM 684 O O . PRO A 1 85 ? -18.972 -12.961 15.427 1.00 78.75 85 PRO A O 1
ATOM 687 N N . PRO A 1 86 ? -18.577 -14.480 17.047 1.00 78.38 86 PRO A N 1
ATOM 688 C CA . PRO A 1 86 ? -18.086 -15.486 16.114 1.00 78.38 86 PRO A CA 1
ATOM 689 C C . PRO A 1 86 ? -19.186 -15.828 15.101 1.00 78.38 86 PRO A C 1
ATOM 691 O O . PRO A 1 86 ?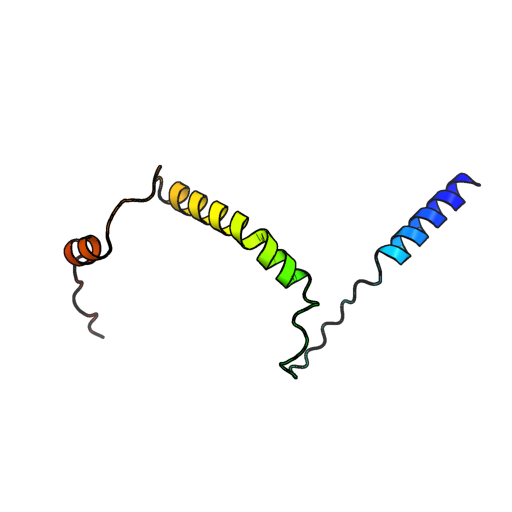 -20.351 -15.988 15.479 1.00 78.38 86 PRO A O 1
ATOM 694 N N . LEU A 1 87 ? -18.810 -15.914 13.822 1.00 75.69 87 LEU A N 1
ATOM 695 C CA . LEU A 1 87 ? -19.700 -16.380 12.761 1.00 75.69 87 LEU A CA 1
ATOM 696 C C . LEU A 1 87 ? -20.143 -17.800 13.130 1.00 75.69 87 LEU A C 1
ATOM 698 O O . LEU A 1 87 ? -19.306 -18.688 13.277 1.00 75.69 87 LEU A O 1
ATOM 702 N N . ARG A 1 88 ? -21.444 -17.985 13.367 1.00 74.50 88 ARG A N 1
ATOM 703 C CA . ARG A 1 88 ? -22.032 -19.319 13.505 1.00 74.50 88 ARG A CA 1
ATOM 704 C C . ARG A 1 88 ? -22.151 -19.894 12.095 1.00 74.50 88 ARG A C 1
ATOM 706 O O . ARG A 1 88 ? -22.736 -19.226 11.244 1.00 74.50 88 ARG A O 1
ATOM 713 N N . GLU A 1 89 ? -21.537 -21.052 11.870 1.00 63.75 89 GLU A N 1
ATOM 714 C CA . GLU A 1 89 ? -21.721 -21.873 10.663 1.00 63.75 89 GLU A CA 1
ATOM 715 C C . GLU A 1 89 ? -23.150 -22.420 10.572 1.00 63.75 89 GLU A C 1
ATOM 717 O O . GLU A 1 89 ? -23.747 -22.701 11.642 1.00 63.75 89 GLU A O 1
#

Organism: Camelus dromedarius (NCBI:txid9838)

Radius of gyration: 26.78 Å; Cα contacts (8 Å, |Δi|>4): 6; chains: 1; bounding box: 49×42×74 Å

Foldseek 3Di:
DVVVVVVVVVVVVCDVVVDDPPPDPDDDDDDDDPPPDDDPVVVVCVVCVVVVVVVVVVVVCVVVVHPDDDPADPVNCVVPPDDDDPDDD

Solvent-accessible surface area (backbone atoms only — not comparable to full-atom values): 5978 Å² total; per-residue (Å²): 117,70,70,59,54,50,54,52,50,54,50,51,50,50,53,63,74,65,47,84,82,82,82,74,90,72,92,74,95,76,82,87,84,91,70,93,82,74,53,65,70,57,51,51,52,58,75,44,39,63,64,50,51,52,51,48,53,51,49,52,32,57,74,70,72,38,94,66,83,81,96,70,54,77,67,57,47,66,72,69,50,80,82,74,76,81,84,78,130

Mean predicted aligned error: 17.01 Å

Secondary structure (DSSP, 8-state):
-HHHHHHHHHHHHHHHHH--------------SS-TT--HHHHHHHHTHHHHHHHHHHHHHHHTT-SS-----HHHHHHHS--PPPPP-

pLDDT: mean 79.22, std 16.9, range [41.34, 97.75]

Sequence (89 aa):
MQKLQIYVYIYLFMLIVAGPVDLNENNEQKENVEKEGLCNACMWRQNTKSSRLEAIKIQILSKLRLETAPNISKDAIRQLLPKAPPLRE